Protein AF-A0A212KUR8-F1 (afdb_monomer_lite)

Radius of gyration: 22.88 Å; chains: 1; bounding box: 52×27×56 Å

pLDDT: mean 89.27, std 10.43, range [47.34, 98.62]

Sequence (117 aa):
SKLDIGEIESEYPLENDSIPENFNDDLADIPFLHRAQLSKLYRFDLQARLNQYSDLVPVLQKNSQARIEADKNYQSFLTELEKEEPDVKTQEEFGHNDLQSMEAVNVMKDLVLLLRG

Structure (mmCIF, N/CA/C/O backbone):
data_AF-A0A212KUR8-F1
#
_entry.id   AF-A0A212KUR8-F1
#
loop_
_atom_site.group_PDB
_atom_site.id
_atom_site.type_symbol
_atom_site.label_atom_id
_atom_site.label_alt_id
_atom_site.label_comp_id
_atom_site.label_asym_id
_atom_site.label_entity_id
_atom_site.label_seq_id
_atom_site.pdbx_PDB_ins_code
_atom_site.Cartn_x
_atom_site.Cartn_y
_atom_site.Cartn_z
_atom_site.occupancy
_atom_site.B_iso_or_equiv
_atom_site.auth_seq_id
_atom_site.auth_comp_id
_atom_site.auth_asym_id
_atom_site.auth_atom_id
_atom_site.pdbx_PDB_model_num
ATOM 1 N N . SER A 1 1 ? -1.022 12.775 12.416 1.00 47.34 1 SER A N 1
ATOM 2 C CA . SER A 1 1 ? -1.090 11.621 13.328 1.00 47.34 1 SER A CA 1
ATOM 3 C C . SER A 1 1 ? -1.186 12.182 14.731 1.00 47.34 1 SER A C 1
ATOM 5 O O . SER A 1 1 ? -0.487 13.151 14.979 1.00 47.34 1 SER A O 1
ATOM 7 N N . LYS A 1 2 ? -2.085 11.684 15.588 1.00 60.47 2 LYS A N 1
ATOM 8 C CA . LYS A 1 2 ? -2.181 12.118 17.000 1.00 60.47 2 LYS A CA 1
ATOM 9 C C . LYS A 1 2 ? -1.253 11.320 17.928 1.00 60.47 2 LYS A C 1
ATOM 11 O O . LYS A 1 2 ? -1.181 11.613 19.109 1.00 60.47 2 LYS A O 1
ATOM 16 N N . LEU A 1 3 ? -0.592 10.298 17.388 1.00 68.19 3 LEU A N 1
ATOM 17 C CA . LEU A 1 3 ? 0.374 9.477 18.098 1.00 68.19 3 LEU A CA 1
ATOM 18 C C . LEU A 1 3 ? 1.775 9.875 17.641 1.00 68.19 3 LEU A C 1
ATOM 20 O O . LEU A 1 3 ? 2.013 9.935 16.427 1.00 68.19 3 LEU A O 1
ATOM 24 N N . ASP A 1 4 ? 2.663 10.077 18.610 1.00 81.19 4 ASP A N 1
ATOM 25 C CA . ASP A 1 4 ? 4.090 10.368 18.428 1.00 81.19 4 ASP A CA 1
ATOM 26 C C . ASP A 1 4 ? 4.823 9.081 18.014 1.00 81.19 4 ASP A C 1
ATOM 28 O O . ASP A 1 4 ? 5.587 8.472 18.763 1.00 81.19 4 ASP A O 1
ATOM 32 N N . ILE A 1 5 ? 4.491 8.588 16.820 1.00 86.62 5 ILE A N 1
ATOM 33 C CA . ILE A 1 5 ? 5.012 7.345 16.257 1.00 86.62 5 ILE A CA 1
ATOM 34 C C . ILE A 1 5 ? 5.511 7.625 14.843 1.00 86.62 5 ILE A C 1
ATOM 36 O O . ILE A 1 5 ? 4.740 7.994 13.956 1.00 86.62 5 ILE A O 1
ATOM 40 N N . GLY A 1 6 ? 6.800 7.379 14.621 1.00 90.50 6 GLY A N 1
ATOM 41 C CA . GLY A 1 6 ? 7.450 7.487 13.319 1.00 90.50 6 GLY A CA 1
ATOM 42 C C . GLY A 1 6 ? 8.935 7.810 13.456 1.00 90.50 6 GLY A C 1
ATOM 43 O O . GLY A 1 6 ? 9.401 8.173 14.530 1.00 90.50 6 GLY A O 1
ATOM 44 N N . GLU A 1 7 ? 9.683 7.698 12.358 1.00 92.56 7 GLU A N 1
ATOM 45 C CA . GLU A 1 7 ? 11.106 8.079 12.313 1.00 92.56 7 GLU A CA 1
ATOM 46 C C . GLU A 1 7 ? 11.319 9.571 12.614 1.00 92.56 7 GLU A C 1
ATOM 48 O O . GLU A 1 7 ? 12.316 9.939 13.230 1.00 92.56 7 GLU A O 1
ATOM 53 N N . ILE A 1 8 ? 10.342 10.408 12.252 1.00 91.38 8 ILE A N 1
ATOM 54 C CA . ILE A 1 8 ? 10.338 11.855 12.503 1.00 91.38 8 ILE A CA 1
ATOM 55 C C . ILE A 1 8 ? 10.417 12.221 13.995 1.00 91.38 8 ILE A C 1
ATOM 57 O O . ILE A 1 8 ? 10.916 13.290 14.321 1.00 91.38 8 ILE A O 1
ATOM 61 N N . GLU A 1 9 ? 9.993 11.322 14.888 1.00 92.38 9 GLU A N 1
ATOM 62 C CA . GLU A 1 9 ? 10.027 11.514 16.348 1.00 92.38 9 GLU A CA 1
ATOM 63 C C . GLU A 1 9 ? 11.336 11.005 16.991 1.00 92.38 9 GLU A C 1
ATOM 65 O O . GLU A 1 9 ? 11.472 10.976 18.215 1.00 92.38 9 GLU A O 1
ATOM 70 N N . SER A 1 10 ? 12.306 10.545 16.191 1.00 92.12 10 SER A N 1
ATOM 71 C CA . SER A 1 10 ? 13.608 10.091 16.698 1.00 92.12 10 SER A CA 1
ATOM 72 C C . SER A 1 10 ? 14.504 11.263 17.128 1.00 92.12 10 SER A C 1
ATOM 74 O O . SER A 1 10 ? 14.250 12.417 16.800 1.00 92.12 10 SER A O 1
ATOM 76 N N . GLU A 1 11 ? 15.576 10.987 17.880 1.00 95.00 11 GLU A N 1
ATOM 77 C CA . GLU A 1 11 ? 16.470 12.040 18.397 1.00 95.00 11 GLU A CA 1
ATOM 78 C C . GLU A 1 11 ? 17.203 12.801 17.275 1.00 95.00 11 GLU A C 1
ATOM 80 O O . GLU A 1 11 ? 17.470 13.996 17.399 1.00 95.00 11 GLU A O 1
ATOM 85 N N . TYR A 1 12 ? 17.511 12.111 16.171 1.00 95.06 12 TYR A N 1
ATOM 86 C CA . TYR A 1 12 ? 18.282 12.646 15.048 1.00 95.06 12 TYR A CA 1
ATOM 87 C C . TYR A 1 12 ? 17.771 12.092 13.702 1.00 95.06 12 TYR A C 1
ATOM 89 O O . TYR A 1 12 ? 18.476 11.296 13.072 1.00 95.06 12 TYR A O 1
ATOM 97 N N . PRO A 1 13 ? 16.558 12.467 13.250 1.00 95.88 13 PRO A N 1
ATOM 98 C CA . PRO A 1 13 ? 16.038 12.017 11.968 1.00 95.88 13 PRO A CA 1
ATOM 99 C C . PRO A 1 13 ? 16.832 12.653 10.826 1.00 95.88 13 PRO A C 1
ATOM 101 O O . PRO A 1 13 ? 17.260 13.808 10.904 1.00 95.88 13 PRO A O 1
ATOM 104 N N . LEU A 1 14 ? 17.019 11.898 9.747 1.00 96.50 14 LEU A N 1
ATOM 105 C CA . LEU A 1 14 ? 17.510 12.463 8.497 1.00 96.50 14 LEU A CA 1
ATOM 106 C C . LEU A 1 14 ? 16.352 13.103 7.730 1.00 96.50 14 LEU A C 1
ATOM 108 O O . LEU A 1 14 ? 15.201 12.685 7.836 1.00 96.50 14 LEU A O 1
ATOM 112 N N . GLU A 1 15 ? 16.675 14.121 6.939 1.00 96.12 15 GLU A N 1
ATOM 113 C CA . GLU A 1 15 ? 15.723 14.710 6.002 1.00 96.12 15 GLU A CA 1
ATOM 114 C C . GLU A 1 15 ? 15.426 13.734 4.862 1.00 96.12 15 GLU A C 1
ATOM 116 O O . GLU A 1 15 ? 16.316 13.023 4.386 1.00 96.12 15 GLU A O 1
ATOM 121 N N . ASN A 1 16 ? 14.181 13.748 4.385 1.00 96.12 16 ASN A N 1
ATOM 122 C CA . ASN A 1 16 ? 13.796 12.960 3.221 1.00 96.12 16 ASN A CA 1
ATOM 123 C C . ASN A 1 16 ? 14.528 13.468 1.973 1.00 96.12 16 ASN A C 1
ATOM 125 O O . ASN A 1 16 ? 14.458 14.654 1.638 1.00 96.12 16 ASN A O 1
ATOM 129 N N . ASP A 1 17 ? 15.161 12.556 1.241 1.00 97.06 17 ASP A N 1
ATOM 130 C CA . ASP A 1 17 ? 15.689 12.807 -0.092 1.00 97.06 17 ASP A CA 1
ATOM 131 C C . ASP A 1 17 ? 14.848 12.098 -1.166 1.00 97.06 17 ASP A C 1
ATOM 133 O O . ASP A 1 17 ? 13.785 11.528 -0.906 1.00 97.06 17 ASP A O 1
ATOM 137 N N . SER A 1 18 ? 15.271 12.217 -2.423 1.00 97.06 18 SER A N 1
ATOM 138 C CA . SER A 1 18 ? 14.622 11.533 -3.535 1.00 97.06 18 SER A CA 1
ATOM 139 C C . SER A 1 18 ? 15.652 11.137 -4.572 1.00 97.06 18 SER A C 1
ATOM 141 O O . SER A 1 18 ? 16.548 11.909 -4.918 1.00 97.06 18 SER A O 1
ATOM 143 N N . ILE A 1 19 ? 15.445 9.959 -5.147 1.00 95.25 19 ILE A N 1
ATOM 144 C CA . ILE A 1 19 ? 16.166 9.482 -6.324 1.00 95.25 19 ILE A CA 1
ATOM 145 C C . ILE A 1 19 ? 15.234 9.473 -7.544 1.00 95.25 19 ILE A C 1
ATOM 147 O O . ILE A 1 19 ? 14.011 9.456 -7.376 1.00 95.25 19 ILE A O 1
ATOM 151 N N . PRO A 1 20 ? 15.772 9.502 -8.775 1.00 93.38 20 PRO A N 1
ATOM 152 C CA . PRO A 1 20 ? 14.964 9.342 -9.978 1.00 93.38 20 PRO A CA 1
ATOM 153 C C . PRO A 1 20 ? 14.264 7.979 -10.028 1.00 93.38 20 PRO A C 1
ATOM 155 O O . PRO A 1 20 ? 14.793 6.974 -9.552 1.00 93.38 20 PRO A O 1
ATOM 158 N N . GLU A 1 21 ? 13.093 7.931 -10.662 1.00 92.31 21 GLU A N 1
ATOM 159 C CA . GLU A 1 21 ? 12.406 6.668 -10.937 1.00 92.31 21 GLU A CA 1
ATOM 160 C C . GLU A 1 21 ? 13.258 5.780 -11.866 1.00 92.31 21 GLU A C 1
ATOM 162 O O . GLU A 1 21 ? 13.742 6.248 -12.897 1.00 92.31 21 GLU A O 1
ATOM 167 N N . ASN A 1 22 ? 13.387 4.48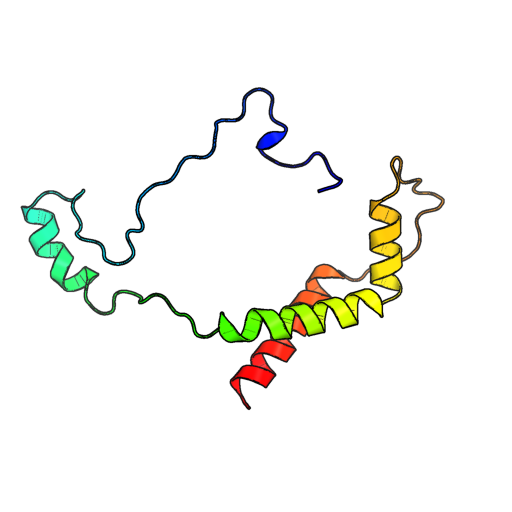5 -11.548 1.00 91.88 22 ASN A N 1
ATOM 168 C CA . ASN A 1 22 ? 14.113 3.506 -12.372 1.00 91.88 22 ASN A CA 1
ATOM 169 C C . ASN A 1 22 ? 13.217 2.335 -12.825 1.00 91.88 22 ASN A C 1
ATOM 171 O O . ASN A 1 22 ? 13.608 1.173 -12.770 1.00 91.88 22 ASN A O 1
ATOM 175 N N . PHE A 1 23 ? 11.979 2.623 -13.251 1.00 90.62 23 PHE A N 1
ATOM 176 C CA . PHE A 1 23 ? 11.067 1.590 -13.776 1.00 90.62 23 PHE A CA 1
ATOM 177 C C . PHE A 1 23 ? 11.570 0.963 -15.087 1.00 90.62 23 PHE A C 1
ATOM 179 O O . PHE A 1 23 ? 11.278 -0.195 -15.372 1.00 90.62 23 PHE A O 1
ATOM 186 N N . ASN A 1 24 ? 12.324 1.731 -15.881 1.00 88.06 24 ASN A N 1
ATOM 187 C CA . ASN A 1 24 ? 12.982 1.275 -17.102 1.00 88.06 24 ASN A CA 1
ATOM 188 C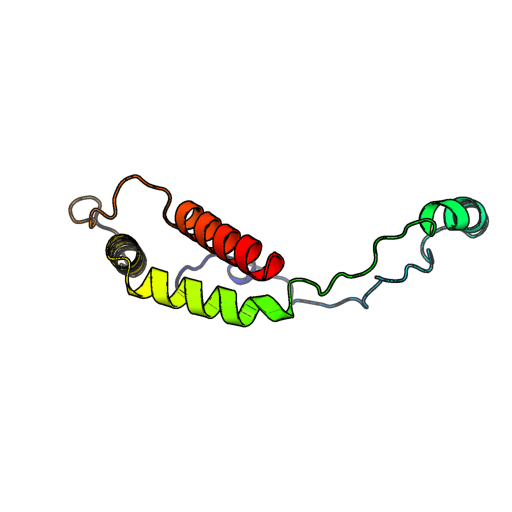 C . ASN A 1 24 ? 14.489 1.187 -16.861 1.00 88.06 24 ASN A C 1
ATOM 190 O O . ASN A 1 24 ? 15.230 2.113 -17.179 1.00 88.06 24 ASN A O 1
ATOM 194 N N . ASP A 1 25 ? 14.918 0.065 -16.299 1.00 89.25 25 ASP A N 1
ATOM 195 C CA . ASP A 1 25 ? 16.283 -0.120 -15.827 1.00 89.25 25 ASP A CA 1
ATOM 196 C C . ASP A 1 25 ? 17.303 -0.283 -16.977 1.00 89.25 25 ASP A C 1
ATOM 198 O O . ASP A 1 25 ? 17.217 -1.164 -17.855 1.00 89.25 25 ASP A O 1
ATOM 202 N N . ASP A 1 26 ? 18.290 0.610 -16.986 1.00 90.00 26 ASP A N 1
ATOM 203 C CA . ASP A 1 26 ? 19.388 0.630 -17.948 1.00 90.00 26 ASP A CA 1
ATOM 204 C C . ASP A 1 26 ? 20.586 -0.235 -17.513 1.00 90.00 26 ASP A C 1
ATOM 206 O O . ASP A 1 26 ? 21.525 -0.428 -18.304 1.00 90.00 26 ASP A O 1
ATOM 210 N N . LEU A 1 27 ? 20.509 -0.817 -16.307 1.00 92.19 27 LEU A N 1
ATOM 211 C CA . LEU A 1 27 ? 21.527 -1.648 -15.671 1.00 92.19 27 LEU A CA 1
ATOM 212 C C . LEU A 1 27 ? 22.876 -0.915 -15.545 1.00 92.19 27 LEU A C 1
ATOM 214 O O . LEU A 1 27 ? 23.936 -1.542 -15.664 1.00 92.19 27 LEU A O 1
ATOM 218 N N . ALA A 1 28 ? 22.859 0.422 -15.403 1.00 92.19 28 ALA A N 1
ATOM 219 C CA . ALA A 1 28 ? 24.042 1.289 -15.388 1.00 92.19 28 ALA A CA 1
ATOM 220 C C . ALA A 1 28 ? 25.080 0.924 -14.320 1.00 92.19 28 ALA A C 1
ATOM 222 O O . ALA A 1 28 ? 26.279 1.113 -14.544 1.00 92.19 28 ALA A O 1
ATOM 223 N N . ASP A 1 29 ? 24.623 0.360 -13.213 1.00 92.12 29 ASP A N 1
ATOM 224 C CA . ASP A 1 29 ? 25.401 -0.132 -12.080 1.00 92.12 29 ASP A CA 1
ATOM 225 C C . ASP A 1 29 ? 26.160 -1.439 -12.380 1.00 92.12 29 ASP A C 1
ATOM 227 O O . ASP A 1 29 ? 27.145 -1.763 -11.713 1.00 92.12 29 ASP A O 1
ATOM 231 N N . ILE A 1 30 ? 25.772 -2.171 -13.428 1.00 93.56 30 ILE A N 1
ATOM 232 C CA . ILE A 1 30 ? 26.391 -3.447 -13.800 1.00 93.56 30 ILE A CA 1
ATOM 233 C C . ILE A 1 30 ? 27.543 -3.232 -14.797 1.00 93.56 30 ILE A C 1
ATOM 235 O O . ILE A 1 30 ? 27.344 -2.589 -15.837 1.00 93.56 30 ILE A O 1
ATOM 239 N N . PRO A 1 31 ? 28.732 -3.838 -14.581 1.00 95.38 31 PRO A N 1
ATOM 240 C CA . PRO A 1 31 ? 29.832 -3.811 -15.543 1.00 95.38 31 PRO A CA 1
ATOM 241 C C . PRO A 1 31 ? 29.424 -4.302 -16.939 1.00 95.38 31 PRO A C 1
ATOM 243 O O . PRO A 1 31 ? 28.673 -5.268 -17.083 1.00 95.38 31 PRO A O 1
ATOM 246 N N . PHE A 1 32 ? 29.983 -3.676 -17.978 1.00 92.12 32 PHE A N 1
ATOM 247 C CA . PHE A 1 32 ? 29.575 -3.852 -19.378 1.00 92.12 32 PHE A CA 1
ATOM 248 C C . PHE A 1 32 ? 29.401 -5.316 -19.824 1.00 92.12 32 PHE A C 1
ATOM 250 O O . PHE A 1 32 ? 28.379 -5.668 -20.412 1.00 92.12 32 PHE A O 1
ATOM 257 N N . LEU A 1 33 ? 30.373 -6.185 -19.520 1.00 92.06 33 LEU A N 1
ATOM 258 C CA . LEU A 1 33 ? 30.346 -7.586 -19.956 1.00 92.06 33 LEU A CA 1
ATOM 259 C C . LEU A 1 33 ? 29.199 -8.380 -19.313 1.00 92.06 33 LEU A C 1
ATOM 261 O O . LEU A 1 33 ? 28.541 -9.165 -19.994 1.00 92.06 33 LEU A O 1
ATOM 265 N N . HIS A 1 34 ? 28.924 -8.147 -18.029 1.00 91.19 34 HIS A N 1
ATOM 266 C CA . HIS A 1 34 ? 27.831 -8.811 -17.313 1.00 91.19 34 HIS A CA 1
ATOM 267 C C . HIS A 1 34 ? 26.475 -8.235 -17.727 1.00 91.19 34 HIS A C 1
ATOM 269 O O . HIS A 1 34 ? 25.520 -8.983 -17.926 1.00 91.19 34 HIS A O 1
ATOM 275 N N . ARG A 1 35 ? 26.408 -6.918 -17.958 1.00 93.44 35 ARG A N 1
ATOM 276 C CA . ARG A 1 35 ? 25.209 -6.240 -18.462 1.00 93.44 35 ARG A CA 1
ATOM 277 C C . ARG A 1 35 ? 24.760 -6.808 -19.805 1.00 93.44 35 ARG A C 1
ATOM 279 O O . ARG A 1 35 ? 23.578 -7.079 -19.993 1.00 93.44 35 ARG A O 1
ATOM 286 N N . ALA A 1 36 ? 25.701 -7.031 -20.725 1.00 88.50 36 ALA A N 1
ATOM 287 C CA . ALA A 1 36 ? 25.409 -7.586 -22.045 1.00 88.50 36 ALA A CA 1
ATOM 288 C C . ALA A 1 36 ? 24.807 -9.002 -21.975 1.00 88.50 36 ALA A C 1
ATOM 290 O O . ALA A 1 36 ? 23.937 -9.344 -22.778 1.00 88.50 36 ALA A O 1
ATOM 291 N N . GLN A 1 37 ? 25.249 -9.813 -21.009 1.00 87.69 37 GLN A N 1
ATOM 292 C CA . GLN A 1 37 ? 24.718 -11.158 -20.780 1.00 87.69 37 GLN A CA 1
ATOM 293 C C . GLN A 1 37 ? 23.340 -11.117 -20.106 1.00 87.69 37 GLN A C 1
ATOM 295 O O . GLN A 1 37 ? 22.416 -11.792 -20.560 1.00 87.69 37 GLN A O 1
ATOM 300 N N . LEU A 1 38 ? 23.187 -10.293 -19.065 1.00 89.75 38 LEU A N 1
ATOM 301 C CA . LEU A 1 38 ? 21.972 -10.212 -18.254 1.00 89.75 38 LEU A CA 1
ATOM 302 C C . LEU A 1 38 ? 20.806 -9.544 -18.990 1.00 89.75 38 LEU A C 1
ATOM 304 O O . LEU A 1 38 ? 19.668 -9.988 -18.863 1.00 89.75 38 LEU A O 1
ATOM 308 N N . SER A 1 39 ? 21.081 -8.505 -19.783 1.00 87.62 39 SER A N 1
ATOM 309 C CA . SER A 1 39 ? 20.051 -7.633 -20.361 1.00 87.62 39 SER A CA 1
ATOM 310 C C . SER A 1 39 ? 18.984 -8.395 -21.150 1.00 87.62 39 SER A C 1
ATOM 312 O O . SER A 1 39 ? 17.811 -8.036 -21.082 1.00 87.62 39 SER A O 1
ATOM 314 N N . LYS A 1 40 ? 19.361 -9.468 -21.857 1.00 84.44 40 LYS A N 1
ATOM 315 C CA . LYS A 1 40 ? 18.418 -10.272 -22.651 1.00 84.44 40 LYS A CA 1
ATOM 316 C C . LYS A 1 40 ? 17.407 -11.034 -21.798 1.00 84.44 40 LYS A C 1
ATOM 318 O O . LYS A 1 40 ? 16.263 -11.158 -22.211 1.00 84.44 40 LYS A O 1
ATOM 323 N N . LEU A 1 41 ? 17.838 -11.559 -20.653 1.00 87.81 41 LEU A N 1
ATOM 324 C CA . LEU A 1 41 ? 16.981 -12.327 -19.749 1.00 87.81 41 LEU A CA 1
ATOM 325 C C . LEU A 1 41 ? 16.196 -11.402 -18.824 1.00 87.81 41 LEU A C 1
ATOM 327 O O . LEU A 1 41 ? 15.015 -11.612 -18.610 1.00 87.81 41 LEU A O 1
ATOM 331 N N . TYR A 1 42 ? 16.847 -10.357 -18.319 1.00 90.62 42 TYR A N 1
ATOM 332 C CA . TYR A 1 42 ? 16.242 -9.412 -17.388 1.00 90.62 42 TYR A CA 1
ATOM 333 C C . TYR A 1 42 ? 15.125 -8.581 -18.022 1.00 90.62 42 TYR A C 1
ATOM 335 O O . TYR A 1 42 ? 14.095 -8.342 -17.407 1.00 90.62 42 TYR A O 1
ATOM 343 N N . ARG A 1 43 ? 15.313 -8.149 -19.274 1.00 88.00 43 ARG A N 1
ATOM 344 C CA . ARG A 1 43 ? 14.294 -7.365 -19.986 1.00 88.00 43 ARG A CA 1
ATOM 345 C C . ARG A 1 43 ? 13.174 -8.224 -20.562 1.00 88.00 43 ARG A C 1
ATOM 347 O O . ARG A 1 43 ? 12.190 -7.678 -21.053 1.00 88.00 43 ARG A O 1
ATOM 354 N N . PHE A 1 44 ? 13.335 -9.545 -20.559 1.00 89.75 44 PHE A N 1
ATOM 355 C CA . PHE A 1 44 ? 12.280 -10.445 -20.985 1.00 89.75 44 PHE A CA 1
ATOM 356 C C . PHE A 1 44 ? 11.208 -10.492 -19.895 1.00 89.75 44 PHE A C 1
ATOM 3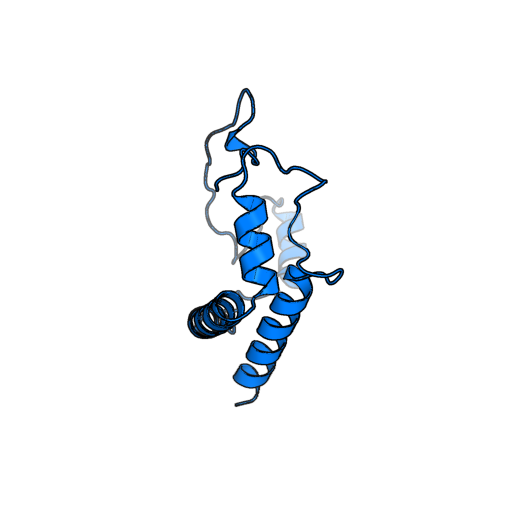58 O O . PHE A 1 44 ? 11.496 -10.896 -18.775 1.00 89.75 44 PHE A O 1
ATOM 365 N N . ASP A 1 45 ? 9.993 -10.066 -20.240 1.00 87.50 45 ASP A N 1
ATOM 366 C CA . ASP A 1 45 ? 8.847 -10.001 -19.321 1.00 87.50 45 ASP A CA 1
ATOM 367 C C . ASP A 1 45 ? 9.093 -9.120 -18.080 1.00 87.50 45 ASP A C 1
ATOM 369 O O . ASP A 1 45 ? 8.643 -9.412 -16.972 1.00 87.50 45 ASP A O 1
ATOM 373 N N . LEU A 1 46 ? 9.839 -8.020 -18.260 1.00 90.56 46 LEU A N 1
ATOM 374 C CA . LEU A 1 46 ? 10.040 -7.038 -17.197 1.00 90.56 46 LEU A CA 1
ATOM 375 C C . LEU A 1 46 ? 8.683 -6.456 -16.774 1.00 90.56 46 LEU A C 1
ATOM 377 O O . LEU A 1 46 ? 7.919 -5.963 -17.608 1.00 90.56 46 LEU A O 1
ATOM 381 N N . GLN A 1 47 ? 8.403 -6.491 -15.471 1.00 91.75 47 GLN A N 1
ATOM 382 C CA . GLN A 1 47 ? 7.134 -6.039 -14.913 1.00 91.75 47 GLN A CA 1
ATOM 383 C C . GLN A 1 47 ? 6.882 -4.561 -15.232 1.00 91.75 47 GLN A C 1
ATOM 385 O O . GLN A 1 47 ? 7.551 -3.667 -14.715 1.00 91.75 47 GLN A O 1
ATOM 390 N N . ALA A 1 48 ? 5.854 -4.295 -16.035 1.00 90.81 48 ALA A N 1
ATOM 391 C CA . ALA A 1 48 ? 5.392 -2.939 -16.285 1.00 90.81 48 ALA A CA 1
ATOM 392 C C . ALA A 1 48 ? 4.673 -2.362 -15.055 1.00 90.81 48 ALA A C 1
ATOM 394 O O . ALA A 1 48 ? 4.028 -3.079 -14.282 1.00 90.81 48 ALA A O 1
ATOM 395 N N . ARG A 1 49 ? 4.721 -1.036 -14.902 1.00 91.31 49 ARG A N 1
ATOM 396 C CA . ARG A 1 49 ? 3.911 -0.327 -13.907 1.00 91.31 49 ARG A CA 1
ATOM 397 C C . ARG A 1 49 ? 2.428 -0.495 -14.246 1.00 91.31 49 ARG A C 1
ATOM 399 O O . ARG A 1 49 ? 1.978 -0.062 -15.303 1.00 91.31 49 ARG A O 1
ATOM 406 N N . LEU A 1 50 ? 1.673 -1.101 -13.333 1.00 90.38 50 LEU A N 1
ATOM 407 C CA . LEU A 1 50 ? 0.227 -1.264 -13.468 1.00 90.38 50 LEU A CA 1
ATOM 408 C C . LEU A 1 50 ? -0.495 -0.046 -12.881 1.00 90.38 50 LEU A C 1
ATOM 410 O O . LEU A 1 50 ? -0.152 0.425 -11.799 1.00 90.38 50 LEU A O 1
ATOM 414 N N . ASN A 1 51 ? -1.524 0.431 -13.574 1.00 90.56 51 ASN A N 1
ATOM 415 C CA . ASN A 1 51 ? -2.426 1.498 -13.125 1.00 90.56 51 ASN A CA 1
ATOM 416 C C . ASN A 1 51 ? -3.864 0.998 -12.889 1.00 90.56 51 ASN A C 1
ATOM 418 O O . ASN A 1 51 ? -4.743 1.783 -12.555 1.00 90.56 51 ASN A O 1
ATOM 422 N N . GLN A 1 52 ? -4.094 -0.312 -13.017 1.00 88.75 52 GLN A N 1
ATOM 423 C CA . GLN A 1 52 ? -5.417 -0.951 -13.010 1.00 88.75 52 GLN A CA 1
ATOM 424 C C . GLN A 1 52 ? -6.293 -0.641 -11.784 1.00 88.75 52 GLN A C 1
ATOM 426 O O . GLN A 1 52 ? -7.513 -0.697 -11.872 1.00 88.75 52 GLN A O 1
ATOM 431 N N . TYR A 1 53 ? -5.686 -0.330 -10.636 1.00 93.06 53 TYR A N 1
ATOM 432 C CA . TYR A 1 53 ? -6.415 -0.018 -9.403 1.00 93.06 53 TYR A CA 1
ATOM 433 C C . TYR A 1 53 ? -6.489 1.478 -9.109 1.00 93.06 53 TYR A C 1
ATOM 435 O O . TYR A 1 53 ? -7.306 1.884 -8.288 1.00 93.06 53 TYR A O 1
ATOM 443 N N . SER A 1 54 ? -5.647 2.295 -9.750 1.00 93.31 54 SER A N 1
ATOM 444 C CA . SER A 1 54 ? -5.509 3.722 -9.443 1.00 93.31 54 SER A CA 1
ATOM 445 C C . SER A 1 54 ? -6.833 4.464 -9.605 1.00 93.31 54 SER A C 1
ATOM 447 O O . SER A 1 54 ? -7.205 5.246 -8.733 1.00 93.31 54 SER A O 1
ATOM 449 N N . ASP A 1 55 ? -7.587 4.132 -10.652 1.00 93.62 55 ASP A N 1
ATOM 450 C CA . ASP A 1 55 ? -8.884 4.749 -10.943 1.00 93.62 55 ASP A CA 1
ATOM 451 C C . ASP A 1 55 ? -9.989 4.307 -9.967 1.00 93.62 55 ASP A C 1
ATOM 453 O O . ASP A 1 55 ? -11.004 4.986 -9.817 1.00 93.62 55 ASP A O 1
ATOM 457 N N . LEU A 1 56 ? -9.790 3.186 -9.263 1.00 96.25 56 LEU A N 1
ATOM 458 C CA . LEU A 1 56 ? -10.748 2.639 -8.300 1.00 96.25 56 LEU A CA 1
ATOM 459 C C . LEU A 1 56 ? -10.548 3.205 -6.888 1.00 96.25 56 LEU A C 1
ATOM 461 O O . LEU A 1 56 ? -11.492 3.202 -6.095 1.00 96.25 56 LEU A O 1
ATOM 465 N N . VAL A 1 57 ? -9.352 3.722 -6.571 1.00 96.75 57 VAL A N 1
ATOM 466 C CA . VAL A 1 57 ? -9.010 4.254 -5.238 1.00 96.75 57 VAL A CA 1
ATOM 467 C C . VAL A 1 57 ? -10.042 5.266 -4.720 1.00 96.75 57 VAL A C 1
ATOM 469 O O . VAL A 1 57 ? -10.483 5.090 -3.582 1.00 96.75 57 VAL A O 1
ATOM 472 N N . PRO A 1 58 ? -10.506 6.265 -5.500 1.00 97.62 58 PRO A N 1
ATOM 473 C CA . PRO A 1 58 ? -11.456 7.254 -4.987 1.00 97.62 58 PRO A CA 1
ATOM 474 C C . PRO A 1 58 ? -12.794 6.642 -4.546 1.00 97.62 58 PRO A C 1
ATOM 476 O O . PRO A 1 58 ? -13.360 7.036 -3.526 1.00 97.62 58 PRO A O 1
ATOM 479 N N . VAL A 1 59 ? -13.305 5.655 -5.293 1.00 97.56 59 VAL A N 1
ATOM 480 C CA . VAL A 1 59 ? -14.566 4.971 -4.961 1.00 97.56 59 VAL A CA 1
ATOM 481 C C . VAL A 1 59 ? -14.385 4.078 -3.735 1.00 97.56 59 VAL A C 1
ATOM 483 O O . VAL A 1 59 ? -15.220 4.103 -2.833 1.00 97.56 59 VAL A O 1
ATOM 486 N N . LEU A 1 60 ? -13.275 3.338 -3.664 1.00 98.19 60 LEU A N 1
ATOM 487 C CA . LEU A 1 60 ? -12.951 2.480 -2.521 1.00 98.19 60 LEU A CA 1
ATOM 488 C C . LEU A 1 60 ? -12.801 3.288 -1.226 1.00 98.19 60 LEU A C 1
ATOM 490 O O . LEU A 1 60 ? -13.348 2.896 -0.197 1.00 98.19 60 LEU A O 1
ATOM 494 N N . GLN A 1 61 ? -12.130 4.442 -1.284 1.00 98.31 61 GLN A N 1
ATOM 495 C CA . GLN A 1 61 ? -12.001 5.359 -0.148 1.00 98.31 61 GLN A CA 1
ATOM 496 C C . GLN A 1 61 ? -13.362 5.876 0.313 1.00 98.31 61 GLN A C 1
ATOM 498 O O . GLN A 1 61 ? -13.664 5.814 1.502 1.00 98.31 61 GLN A O 1
ATOM 503 N N . LYS A 1 62 ? -14.212 6.323 -0.621 1.00 98.56 62 LYS A N 1
ATOM 504 C CA . LYS A 1 62 ? -15.562 6.801 -0.300 1.00 98.56 62 LYS A CA 1
ATOM 505 C C . LYS A 1 62 ? -16.407 5.720 0.380 1.00 98.56 62 LYS A C 1
ATOM 507 O O . LYS A 1 62 ? -17.090 6.004 1.362 1.00 98.56 62 LYS A O 1
ATOM 512 N N . ASN A 1 63 ? -16.367 4.491 -0.132 1.00 98.50 63 ASN A N 1
ATOM 513 C CA . ASN A 1 63 ? -17.108 3.374 0.450 1.00 98.50 63 ASN A CA 1
ATOM 514 C C . ASN A 1 63 ? -16.595 3.021 1.850 1.00 98.50 63 ASN A C 1
ATOM 516 O O . ASN A 1 63 ? -17.394 2.807 2.760 1.00 98.50 63 ASN A O 1
ATOM 520 N N . SER A 1 64 ? -15.271 2.980 2.019 1.00 98.62 64 SER A N 1
ATOM 521 C CA . SER A 1 64 ? -14.636 2.684 3.302 1.00 98.62 64 SER A CA 1
ATOM 522 C C . SER A 1 64 ? -14.960 3.744 4.351 1.00 98.62 64 SER A C 1
ATOM 524 O O . SER A 1 64 ? -15.403 3.409 5.447 1.00 98.62 64 SER A O 1
ATOM 526 N N . GLN A 1 65 ? -14.864 5.023 3.977 1.00 98.44 65 GLN A N 1
ATOM 527 C CA . GLN A 1 65 ? -15.241 6.141 4.835 1.00 98.44 65 GLN A CA 1
ATOM 528 C C . GLN A 1 65 ? -16.697 6.022 5.303 1.00 98.44 65 GLN A C 1
ATOM 530 O O . GLN A 1 65 ? -16.957 6.068 6.501 1.00 98.44 65 GLN A O 1
ATOM 535 N N . ALA A 1 66 ? -17.638 5.786 4.382 1.00 98.56 66 ALA A N 1
ATOM 536 C CA . ALA A 1 66 ? -19.051 5.650 4.730 1.00 98.56 66 ALA A CA 1
ATOM 537 C C . ALA A 1 66 ? -19.331 4.463 5.674 1.00 98.56 66 ALA A C 1
ATOM 539 O O . ALA A 1 66 ? -20.198 4.561 6.542 1.00 98.56 66 ALA A O 1
ATOM 540 N N . ARG A 1 67 ? -18.609 3.341 5.527 1.00 98.31 67 ARG A N 1
ATOM 541 C CA . ARG A 1 67 ? -18.725 2.194 6.444 1.00 98.31 67 ARG A CA 1
ATOM 542 C C . ARG A 1 67 ? -18.171 2.512 7.824 1.00 98.31 67 ARG A C 1
ATOM 544 O O . ARG A 1 67 ? -18.854 2.244 8.805 1.00 98.31 67 ARG A O 1
ATOM 551 N N . ILE A 1 68 ? -16.979 3.101 7.893 1.00 97.56 68 ILE A N 1
ATOM 552 C CA . ILE A 1 68 ? -16.335 3.471 9.159 1.00 97.56 68 ILE A CA 1
ATOM 553 C C . ILE A 1 68 ? -17.196 4.483 9.927 1.00 97.56 68 ILE A C 1
ATOM 555 O O . ILE A 1 68 ? -17.387 4.320 11.128 1.00 97.56 68 ILE A O 1
ATOM 559 N N . GLU A 1 69 ? -17.759 5.491 9.253 1.00 97.75 69 GLU A N 1
ATOM 560 C CA . GLU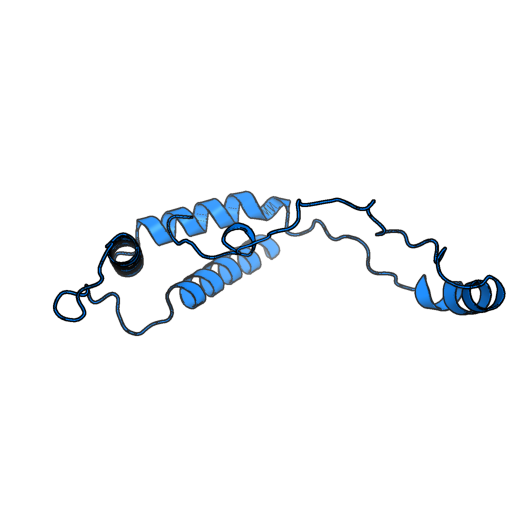 A 1 69 ? -18.655 6.490 9.863 1.00 97.75 69 GLU A CA 1
ATOM 561 C C . GLU A 1 69 ? -19.937 5.868 10.442 1.00 97.75 69 GLU A C 1
ATOM 563 O O . GLU A 1 69 ? -20.463 6.344 11.447 1.00 97.75 69 GLU A O 1
ATOM 568 N N . ALA A 1 70 ? -20.441 4.796 9.825 1.00 97.19 70 ALA A N 1
ATOM 569 C CA . ALA A 1 70 ? -21.651 4.105 10.262 1.00 97.19 70 ALA A CA 1
ATOM 570 C C . ALA A 1 70 ? -21.397 2.984 11.293 1.00 97.19 70 ALA A C 1
ATOM 572 O O . ALA A 1 70 ? -22.340 2.542 11.958 1.00 97.19 70 ALA A O 1
ATOM 573 N N . ASP A 1 71 ? -20.159 2.502 11.426 1.00 95.19 71 ASP A N 1
ATOM 574 C CA . ASP A 1 71 ? -19.795 1.409 12.327 1.00 95.19 71 ASP A CA 1
ATOM 575 C C . ASP A 1 71 ? -19.559 1.926 13.752 1.00 95.19 71 ASP A C 1
ATOM 577 O O . ASP A 1 71 ? -18.553 2.563 14.058 1.00 95.19 71 ASP A O 1
ATOM 581 N N . LYS A 1 72 ? -20.490 1.606 14.654 1.00 93.94 72 LYS A N 1
ATOM 582 C CA . LYS A 1 72 ? -20.422 2.024 16.060 1.00 93.94 72 LYS A CA 1
ATOM 583 C C . LYS A 1 72 ? -19.176 1.512 16.781 1.00 93.94 72 LYS A C 1
ATOM 585 O O . LYS A 1 72 ? -18.620 2.252 17.582 1.00 93.94 72 LYS A O 1
ATOM 590 N N . ASN A 1 73 ? -18.738 0.285 16.500 1.00 92.50 73 ASN A N 1
ATOM 591 C CA . ASN A 1 73 ? -17.551 -0.278 17.138 1.00 92.50 73 ASN A CA 1
ATOM 592 C C . ASN A 1 73 ? -16.303 0.459 16.653 1.00 92.50 73 ASN A C 1
ATOM 594 O O . ASN A 1 73 ? -15.437 0.795 17.454 1.00 92.50 73 ASN A O 1
ATOM 598 N N . TYR A 1 74 ? -16.238 0.772 15.357 1.00 94.25 74 TYR A N 1
ATOM 599 C CA . TYR A 1 74 ? -15.141 1.561 14.804 1.00 94.25 74 TYR A CA 1
ATOM 600 C C . TYR A 1 74 ? -15.123 2.984 15.376 1.00 94.25 74 TYR A C 1
ATOM 602 O O . TYR A 1 74 ? -14.060 3.479 15.740 1.00 94.25 74 TYR A O 1
ATOM 610 N N . GLN A 1 75 ? -16.283 3.629 15.534 1.00 94.19 75 GLN A N 1
ATOM 611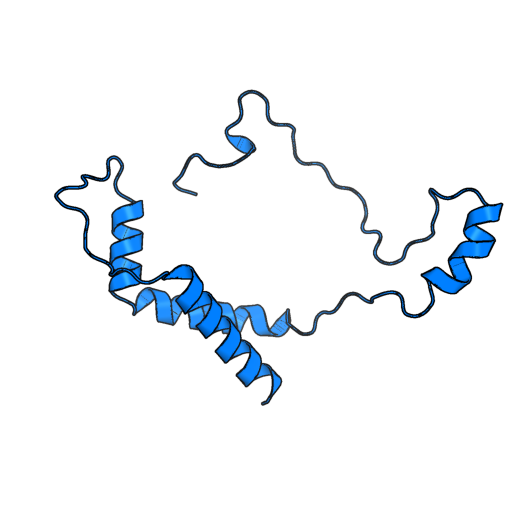 C CA . GLN A 1 75 ? -16.371 4.951 16.168 1.00 94.19 75 GLN A CA 1
ATOM 612 C C . GLN A 1 75 ? -15.974 4.926 17.654 1.00 94.19 75 GLN A C 1
ATOM 614 O O . GLN A 1 75 ? -15.228 5.802 18.094 1.00 94.19 75 GLN A O 1
ATOM 619 N N . SER A 1 76 ? -16.393 3.914 18.421 1.00 90.94 76 SER A N 1
ATOM 620 C CA . SER A 1 76 ? -15.934 3.719 19.806 1.00 90.94 76 SER A CA 1
ATOM 621 C C . SER A 1 76 ? -14.424 3.476 19.880 1.00 90.94 76 SER A C 1
ATOM 623 O O . SER A 1 76 ? -13.744 4.086 20.700 1.00 90.94 76 SER A O 1
ATOM 625 N N . PHE A 1 77 ? -13.867 2.668 18.972 1.00 90.12 77 PHE A N 1
ATOM 626 C CA . PHE A 1 77 ? -12.420 2.464 18.863 1.00 90.12 77 PHE A CA 1
ATOM 627 C C . PHE A 1 77 ? -11.668 3.773 18.574 1.00 90.12 77 PHE A C 1
ATOM 629 O O . PHE A 1 77 ? -10.679 4.074 19.237 1.00 90.12 77 PHE A O 1
ATOM 636 N N . LEU A 1 78 ? -12.147 4.581 17.621 1.00 90.75 78 LEU A N 1
ATOM 637 C CA . LEU A 1 78 ? -11.550 5.884 17.311 1.00 90.75 78 LEU A CA 1
ATOM 638 C C . LEU A 1 78 ? -11.634 6.851 18.497 1.00 90.75 78 LEU A C 1
ATOM 640 O O . LEU A 1 78 ? -10.669 7.559 18.759 1.00 90.75 78 LEU A O 1
ATOM 644 N N . THR A 1 79 ? -12.747 6.846 19.233 1.00 89.56 79 THR A N 1
ATOM 645 C CA . THR A 1 79 ? -12.925 7.666 20.443 1.00 89.56 79 THR A CA 1
ATOM 646 C C . THR A 1 79 ? -11.941 7.257 21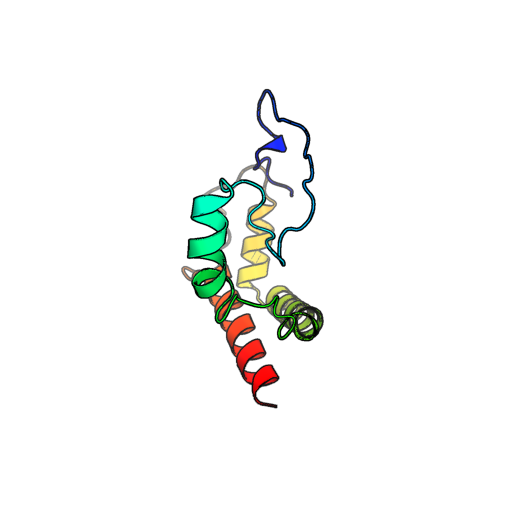.539 1.00 89.56 79 THR A C 1
ATOM 648 O O . THR A 1 79 ? -11.359 8.113 22.200 1.00 89.56 79 THR A O 1
ATOM 651 N N . GLU A 1 80 ? -11.708 5.954 21.710 1.00 86.44 80 GLU A N 1
ATOM 652 C CA . GLU A 1 80 ? -10.725 5.437 22.665 1.00 86.44 80 GLU A CA 1
ATOM 653 C C . GLU A 1 80 ? -9.294 5.862 22.301 1.00 86.44 80 GLU A C 1
ATOM 655 O O . GLU A 1 80 ? -8.538 6.260 23.182 1.00 86.44 80 GLU A O 1
ATOM 660 N N . LEU A 1 81 ? -8.935 5.853 21.010 1.00 85.94 81 LEU A N 1
ATOM 661 C CA . LEU A 1 81 ? -7.619 6.306 20.534 1.00 85.94 81 LEU A CA 1
ATOM 662 C C . LEU A 1 81 ? -7.345 7.798 20.779 1.00 85.94 81 LEU A C 1
ATOM 664 O O . LEU A 1 81 ? -6.190 8.215 20.734 1.00 85.94 81 LEU A O 1
ATOM 668 N N . GLU A 1 82 ? -8.381 8.613 20.991 1.00 85.69 82 GLU A N 1
ATOM 669 C CA . GLU A 1 82 ? -8.233 10.045 21.274 1.00 85.69 82 GLU A CA 1
ATOM 670 C C . GLU A 1 82 ? -8.009 10.357 22.759 1.00 85.69 82 GLU A C 1
ATOM 672 O O . GLU A 1 82 ? -7.697 11.502 23.092 1.00 85.69 82 GLU A O 1
ATOM 677 N N . LYS A 1 83 ? -8.153 9.372 23.655 1.00 85.25 83 LYS A N 1
ATOM 678 C CA . LYS A 1 83 ? -7.919 9.563 25.090 1.00 85.25 83 LYS A CA 1
ATOM 679 C C . LYS A 1 83 ? -6.414 9.651 25.374 1.00 85.25 83 LYS A C 1
ATOM 681 O O . LYS A 1 83 ? -5.663 8.748 25.021 1.00 85.25 83 LYS A O 1
ATOM 686 N N . GLU A 1 84 ? -5.988 10.719 26.054 1.00 71.81 84 GLU A N 1
ATOM 687 C CA . GLU A 1 84 ? -4.581 10.939 26.448 1.00 71.81 84 GLU A CA 1
ATOM 688 C C . GLU A 1 84 ? -4.066 9.861 27.418 1.00 71.81 84 GLU A C 1
ATOM 690 O O . GLU A 1 84 ? -2.918 9.434 27.326 1.00 71.81 84 GLU A O 1
ATOM 695 N N . GLU A 1 85 ? -4.934 9.380 28.312 1.00 73.00 85 GLU A N 1
ATOM 696 C CA . GLU A 1 85 ? -4.664 8.260 29.213 1.00 73.00 85 GLU A CA 1
ATOM 697 C C . GLU A 1 85 ? -5.815 7.246 29.116 1.00 73.00 85 GLU A C 1
ATOM 699 O O . GLU A 1 85 ? -6.895 7.482 29.671 1.00 73.00 85 GLU A O 1
ATOM 704 N N . PRO A 1 86 ? -5.638 6.122 28.400 1.00 65.06 86 PRO A N 1
ATOM 705 C CA . PRO A 1 86 ? -6.660 5.087 28.328 1.00 65.06 86 PRO A CA 1
ATOM 706 C C . PRO A 1 86 ? -6.801 4.405 29.696 1.00 65.06 86 PRO A C 1
ATOM 708 O O . PRO A 1 86 ? -5.926 3.661 30.147 1.00 65.06 86 PRO A O 1
ATOM 711 N N . ASP A 1 87 ? -7.915 4.662 30.380 1.00 68.25 87 ASP A N 1
ATOM 712 C CA . ASP A 1 87 ? -8.262 3.969 31.617 1.00 68.25 87 ASP A CA 1
ATOM 713 C C . ASP A 1 87 ? -8.857 2.598 31.288 1.00 68.25 87 ASP A C 1
ATOM 715 O O . ASP A 1 87 ? -10.006 2.466 30.864 1.00 68.25 87 ASP A O 1
ATOM 719 N N . VAL A 1 88 ? -8.076 1.554 31.565 1.00 66.38 88 VAL A N 1
ATOM 720 C CA . VAL A 1 88 ? -8.441 0.142 31.363 1.00 66.38 88 VAL A CA 1
ATOM 721 C C . VAL A 1 88 ? -9.765 -0.230 32.056 1.00 66.38 88 VAL A C 1
ATOM 723 O O . VAL A 1 88 ? -10.401 -1.212 31.682 1.00 66.38 88 VAL A O 1
ATOM 726 N N . LYS A 1 89 ? -10.219 0.533 33.062 1.00 64.19 89 LYS A N 1
ATOM 727 C CA . LYS A 1 89 ? -11.491 0.286 33.765 1.00 64.19 89 LYS A CA 1
ATOM 728 C C . LYS A 1 89 ? -12.714 0.910 33.091 1.00 64.19 89 LYS A C 1
ATOM 730 O O . LYS A 1 89 ? -13.828 0.498 33.410 1.00 64.19 89 LYS A O 1
ATOM 735 N N . THR A 1 90 ? -12.528 1.898 32.217 1.00 62.88 90 THR A N 1
ATOM 736 C CA . THR A 1 90 ? -13.608 2.626 31.521 1.00 62.88 90 THR A CA 1
ATOM 737 C C . THR A 1 90 ? -13.485 2.560 29.998 1.00 62.88 90 THR A C 1
ATOM 739 O O . THR A 1 90 ? -14.177 3.293 29.288 1.00 62.88 90 THR A O 1
ATOM 742 N N . GLN A 1 91 ? -12.625 1.670 29.498 1.00 63.09 91 GLN A N 1
ATOM 743 C CA . GLN A 1 91 ? -12.449 1.409 28.078 1.00 63.09 91 GLN A CA 1
ATOM 744 C C . GLN A 1 91 ? -13.789 1.010 27.450 1.00 63.09 91 GLN A C 1
ATOM 746 O O . GLN A 1 91 ? -14.467 0.099 27.933 1.00 63.09 91 GLN A O 1
ATOM 751 N N . GLU A 1 92 ? -14.187 1.707 26.385 1.00 65.81 92 GLU A N 1
ATOM 752 C CA . GLU A 1 92 ? -15.396 1.333 25.654 1.00 65.81 92 GLU A CA 1
ATOM 753 C C . GLU A 1 92 ? -15.187 -0.028 24.980 1.00 65.81 92 GLU A C 1
ATOM 755 O O . GLU A 1 92 ? -14.178 -0.262 24.314 1.00 65.81 92 GLU A O 1
ATOM 760 N N . GLU A 1 93 ? -16.140 -0.946 25.139 1.00 69.50 93 GLU A N 1
ATOM 761 C CA . GLU A 1 93 ? -16.096 -2.226 24.438 1.00 69.50 93 GLU A CA 1
ATOM 762 C C . GLU A 1 93 ? -16.464 -2.020 22.961 1.00 69.50 93 GLU A C 1
ATOM 764 O O . GLU A 1 93 ? -17.626 -1.824 22.617 1.00 69.50 93 GLU A O 1
ATOM 769 N N . PHE A 1 94 ? -15.482 -2.121 22.067 1.00 74.19 94 PHE A N 1
ATOM 770 C CA . PHE A 1 94 ? -15.689 -2.151 20.609 1.00 74.19 94 PHE A CA 1
ATOM 771 C C . PHE A 1 94 ? -15.585 -3.577 20.024 1.00 74.19 94 PHE A C 1
ATOM 773 O O . PHE A 1 94 ? -15.424 -3.773 18.818 1.00 74.19 94 PHE A O 1
ATOM 780 N N . GLY A 1 95 ? -15.741 -4.592 20.883 1.00 71.94 95 GLY A N 1
ATOM 781 C CA . GLY A 1 95 ? -15.701 -6.014 20.533 1.00 71.94 95 GLY A CA 1
ATOM 782 C C . GLY A 1 95 ? -14.288 -6.614 20.480 1.00 71.94 95 GLY A C 1
ATOM 783 O O . GLY A 1 95 ? -13.289 -5.934 20.679 1.00 71.94 95 GLY A O 1
ATOM 784 N N . HIS A 1 96 ? -14.206 -7.924 20.221 1.00 76.88 96 HIS A N 1
ATOM 785 C CA . HIS A 1 96 ? -12.940 -8.682 20.153 1.00 76.88 96 HIS A CA 1
ATOM 786 C C . HIS A 1 96 ? -12.435 -8.923 18.722 1.00 76.88 96 HIS A C 1
ATOM 788 O O . HIS A 1 96 ? -11.488 -9.681 18.517 1.00 76.88 96 HIS A O 1
ATOM 794 N N . ASN A 1 97 ? -13.101 -8.336 17.728 1.00 85.12 97 ASN A N 1
ATOM 795 C CA . ASN A 1 97 ? -12.743 -8.524 16.330 1.00 85.12 97 ASN A CA 1
ATOM 796 C C . ASN A 1 97 ? -11.672 -7.515 15.907 1.00 85.12 97 ASN A C 1
ATOM 798 O O . ASN A 1 97 ? -11.645 -6.385 16.387 1.00 85.12 97 ASN A O 1
ATOM 802 N N . ASP A 1 98 ? -10.836 -7.909 14.951 1.00 92.25 98 ASP A N 1
ATOM 803 C CA . ASP A 1 98 ? -9.888 -7.010 14.293 1.00 92.25 98 ASP A CA 1
ATOM 804 C C . ASP A 1 98 ? -10.641 -6.107 13.298 1.00 92.25 98 ASP A C 1
ATOM 806 O O . ASP A 1 98 ? -10.994 -6.527 12.190 1.00 92.25 98 ASP A O 1
ATOM 810 N N . LEU A 1 99 ? -10.935 -4.876 13.726 1.00 94.19 99 LEU A N 1
ATOM 811 C CA . LEU A 1 99 ? -11.720 -3.903 12.961 1.00 94.19 99 LEU A CA 1
ATOM 812 C C . LEU A 1 99 ? -11.008 -3.484 11.666 1.00 94.19 99 LEU A C 1
ATOM 814 O O . LEU A 1 99 ? -11.650 -3.332 10.624 1.00 94.19 99 LEU A O 1
ATOM 818 N N . GLN A 1 100 ? -9.681 -3.350 11.706 1.00 95.94 100 GLN A N 1
ATOM 819 C CA . GLN A 1 100 ? -8.855 -2.988 10.557 1.00 95.94 100 GLN A CA 1
ATOM 820 C C . GLN A 1 100 ? -8.869 -4.102 9.504 1.00 95.94 100 GLN A C 1
ATOM 822 O O . GLN A 1 100 ? -9.056 -3.833 8.317 1.00 95.94 100 GLN A O 1
ATOM 827 N N . SER A 1 101 ? -8.730 -5.360 9.929 1.00 96.81 101 SER A N 1
ATOM 828 C CA . SER A 1 101 ? -8.810 -6.531 9.051 1.00 96.81 101 SER A CA 1
ATOM 829 C C . SER A 1 101 ? -10.204 -6.691 8.443 1.00 96.81 101 SER A C 1
ATOM 831 O O . SER A 1 101 ? -10.340 -6.921 7.238 1.00 96.81 101 SER A O 1
ATOM 833 N N . MET A 1 102 ? -11.259 -6.499 9.241 1.00 96.62 102 MET A N 1
ATOM 834 C CA . MET A 1 102 ? -12.638 -6.531 8.748 1.00 96.62 102 MET A CA 1
ATOM 835 C C . MET A 1 102 ? -12.878 -5.496 7.645 1.00 96.62 102 MET A C 1
ATOM 837 O O . MET A 1 102 ? -13.447 -5.836 6.603 1.00 96.62 102 MET A O 1
ATOM 841 N N . GLU A 1 103 ? -12.421 -4.257 7.835 1.00 97.94 103 GLU A N 1
ATOM 842 C CA . GLU A 1 103 ? -12.591 -3.224 6.816 1.00 97.94 103 GLU A CA 1
ATOM 843 C C . GLU A 1 103 ? -11.692 -3.456 5.594 1.00 97.94 103 GLU A C 1
ATOM 845 O O . GLU A 1 103 ? -12.155 -3.295 4.465 1.00 97.94 103 GLU A O 1
ATOM 850 N N . ALA A 1 104 ? -10.465 -3.955 5.771 1.00 98.38 104 ALA A N 1
ATOM 851 C CA . ALA A 1 104 ? -9.606 -4.353 4.654 1.00 98.38 104 ALA A CA 1
ATOM 852 C C . ALA A 1 104 ? -10.263 -5.437 3.778 1.00 98.38 104 ALA A C 1
ATOM 854 O O . ALA A 1 104 ? -10.221 -5.370 2.546 1.00 98.38 104 ALA A O 1
ATOM 855 N N . VAL A 1 105 ? -10.946 -6.408 4.395 1.00 98.25 105 VAL A N 1
ATOM 856 C CA . VAL A 1 105 ? -11.732 -7.419 3.673 1.00 98.25 105 VAL A CA 1
ATOM 857 C C . VAL A 1 105 ? -12.912 -6.787 2.928 1.00 98.25 105 VAL A C 1
ATOM 859 O O . VAL A 1 105 ? -13.218 -7.211 1.812 1.00 98.25 105 VAL A O 1
ATOM 862 N N . ASN A 1 106 ? -13.580 -5.778 3.492 1.00 98.38 106 ASN A N 1
ATOM 863 C CA . ASN A 1 106 ? -14.660 -5.070 2.799 1.00 98.38 106 ASN A CA 1
ATOM 864 C C . ASN A 1 106 ? -14.151 -4.270 1.596 1.00 98.38 106 ASN A C 1
ATOM 866 O O . ASN A 1 106 ? -14.736 -4.369 0.519 1.00 98.38 106 ASN A O 1
ATOM 870 N N . VAL A 1 107 ? -13.025 -3.565 1.733 1.00 98.44 107 VAL A N 1
ATOM 871 C CA . VAL A 1 107 ? -12.351 -2.894 0.610 1.00 98.44 107 VAL A CA 1
ATOM 872 C C . VAL A 1 107 ? -11.993 -3.903 -0.485 1.00 98.44 107 VAL A C 1
ATOM 874 O O . VAL A 1 107 ? -12.216 -3.640 -1.665 1.00 98.44 107 VAL A O 1
ATOM 877 N N . MET A 1 108 ? -11.513 -5.095 -0.114 1.00 98.12 108 MET A N 1
ATOM 878 C CA . MET A 1 108 ? -11.219 -6.154 -1.081 1.00 98.12 108 MET A CA 1
ATOM 879 C C . MET A 1 108 ? -12.480 -6.675 -1.791 1.00 98.12 108 MET A C 1
ATOM 881 O O . MET A 1 108 ? -12.450 -6.924 -2.996 1.00 98.12 108 MET A O 1
ATOM 885 N N . LYS A 1 109 ? -13.605 -6.829 -1.081 1.00 98.19 109 LYS A N 1
ATOM 886 C CA . LYS A 1 109 ? -14.890 -7.212 -1.695 1.00 98.19 109 LYS A CA 1
ATOM 887 C C . LYS A 1 109 ? -15.356 -6.166 -2.708 1.00 98.19 109 LYS A C 1
ATOM 889 O O . LYS A 1 109 ? -15.750 -6.545 -3.811 1.00 98.19 109 LYS A O 1
ATOM 894 N N . ASP A 1 110 ? -15.272 -4.884 -2.354 1.00 98.06 110 ASP A N 1
ATOM 895 C CA . ASP A 1 110 ? -15.608 -3.781 -3.258 1.00 98.06 110 ASP A CA 1
ATOM 896 C C . ASP A 1 110 ? -14.712 -3.807 -4.500 1.00 98.06 110 ASP A C 1
ATOM 898 O O . ASP A 1 110 ? -15.207 -3.724 -5.621 1.00 98.06 110 ASP A O 1
ATOM 902 N N . LEU A 1 111 ? -13.402 -3.995 -4.315 1.00 97.56 111 LEU A N 1
ATOM 903 C CA . LEU A 1 111 ? -12.445 -4.098 -5.413 1.00 97.56 111 LEU A CA 1
ATOM 904 C C . LEU A 1 111 ? -12.799 -5.248 -6.366 1.00 97.56 111 LEU A C 1
ATOM 906 O O . LEU A 1 111 ? -12.869 -5.047 -7.575 1.00 97.56 111 LEU A O 1
ATOM 910 N N . VAL A 1 112 ? -13.069 -6.447 -5.839 1.00 97.19 112 VAL A N 1
ATOM 911 C CA . VAL A 1 112 ? -13.456 -7.609 -6.658 1.00 97.19 112 VAL A CA 1
ATOM 912 C C . VAL A 1 112 ? -14.758 -7.355 -7.420 1.00 97.19 112 VAL A C 1
ATOM 914 O O . VAL A 1 112 ? -14.887 -7.811 -8.555 1.00 97.19 112 VAL A O 1
ATOM 917 N N . LEU A 1 113 ? -15.718 -6.645 -6.823 1.00 97.06 113 LEU A N 1
ATOM 918 C CA . LEU A 1 113 ? -16.964 -6.277 -7.493 1.00 97.06 113 LEU A CA 1
ATOM 919 C C . LEU A 1 113 ? -16.707 -5.290 -8.641 1.00 97.06 113 LEU A C 1
ATOM 921 O O . LEU A 1 113 ? -17.193 -5.513 -9.746 1.00 97.06 113 LEU A O 1
ATOM 925 N N . LEU A 1 114 ? -15.913 -4.245 -8.392 1.00 95.50 114 LEU A N 1
ATOM 926 C CA . LEU A 1 114 ? -15.578 -3.213 -9.378 1.00 95.50 114 LEU A CA 1
ATOM 927 C C . LEU A 1 114 ? -14.746 -3.754 -10.547 1.00 95.50 114 LEU A C 1
ATOM 929 O O . LEU A 1 114 ? -14.898 -3.277 -11.661 1.00 95.50 114 LEU A O 1
ATOM 933 N N . LEU A 1 115 ? -13.901 -4.763 -10.320 1.00 94.12 115 LEU A N 1
ATOM 934 C CA . LEU A 1 115 ? -13.131 -5.422 -11.384 1.00 94.12 115 LEU A CA 1
ATOM 935 C C . LEU A 1 115 ? -13.971 -6.371 -12.257 1.00 94.12 115 LEU A C 1
ATOM 937 O O . LEU A 1 115 ? -13.497 -6.809 -13.304 1.00 94.12 115 LEU A O 1
ATOM 941 N N . ARG A 1 116 ? -15.168 -6.763 -11.803 1.00 85.75 116 ARG A N 1
ATOM 942 C CA . ARG A 1 116 ? -16.060 -7.709 -12.500 1.00 85.75 116 ARG A CA 1
ATOM 943 C C . ARG A 1 116 ? -17.235 -7.041 -13.218 1.00 85.75 116 ARG A C 1
ATOM 945 O O . ARG A 1 116 ? -17.906 -7.735 -13.982 1.00 85.75 116 ARG A O 1
ATOM 952 N N . GLY A 1 117 ? -17.522 -5.777 -12.913 1.00 61.91 117 GLY A N 1
ATOM 953 C CA . GLY A 1 117 ? -18.552 -4.969 -13.574 1.00 61.91 117 GLY A CA 1
ATOM 954 C C . GLY A 1 117 ? -18.000 -4.262 -14.798 1.00 61.91 117 GLY A C 1
ATOM 955 O O . GLY A 1 117 ? -18.755 -4.179 -15.789 1.00 61.91 117 GLY A O 1
#

Secondary structure (DSSP, 8-state):
--S--SGGGSSSPPPP------SS---TTS-HHHHHHHHHHHTTT--PPP-TTGGGHHHHHHHHHHHHHH-HHHHHHHHHHT-SS--TTT-----SS-HHHHHHHHHHHHHHHHTT-

Foldseek 3Di:
DPDCDDLVNDPDRDDDDDDDDQLPPPPPVDPPVVCVVCVVVCVVCRDDDDCPCVVVVVVLVVVLVVCCVVQPLSVLVVVQVPDPDRDPVPRDDSDDDDPVVVSVVVSVVSVVVVVVD